Protein AF-A0A6A2XQ47-F1 (afdb_monomer_lite)

Organism: Hibiscus syriacus (NCBI:txid106335)

InterPro domains:
  IPR003265 HhH-GPD domain [PF00730] (13-113)
  IPR003265 HhH-GPD domain [cd00056] (20-114)
  IPR011257 DNA glycosylase [SSF48150] (8-118)
  IPR023170 Helix-hairpin-helix, base-excision DNA repair, C-terminal [G3DSA:1.10.1670.10] (77-118)
  IPR051912 Alkylbase DNA Glycosylase/Transcriptional Activator [PTHR43003] (13-120)

Sequence (120 aa):
MTPADSEQCNEHDGAGVSARKAGYLHDLSDKFSTGFLSDTSIVTMDDETLFQSLTSVKGIGPWSVHMFMIFSLHRPDVLPVGDLGVRKGVQSLYGLKELPKPLQMEQICEKWRPFRSVGS

Structure (mmCIF, N/CA/C/O backbone):
data_AF-A0A6A2XQ47-F1
#
_entry.id   AF-A0A6A2XQ47-F1
#
loop_
_atom_site.group_PDB
_atom_site.id
_atom_site.type_symbol
_atom_site.label_atom_id
_atom_site.label_alt_id
_atom_site.label_comp_id
_atom_site.label_asym_id
_atom_site.label_entity_id
_atom_site.label_seq_id
_atom_site.pdbx_PDB_ins_code
_atom_site.Cartn_x
_atom_site.Cartn_y
_atom_site.Cartn_z
_atom_site.occupancy
_atom_site.B_iso_or_equiv
_atom_site.auth_seq_id
_atom_site.auth_comp_id
_atom_site.auth_asym_id
_atom_site.auth_atom_id
_atom_site.pdbx_PDB_model_num
ATOM 1 N N . MET A 1 1 ? 26.116 13.054 -44.640 1.00 35.31 1 MET A N 1
ATOM 2 C CA . MET A 1 1 ? 27.151 12.856 -43.602 1.00 35.31 1 MET A CA 1
ATOM 3 C C . MET A 1 1 ? 27.200 14.173 -42.847 1.00 35.31 1 MET A C 1
ATOM 5 O O . MET A 1 1 ? 27.734 15.117 -43.397 1.00 35.31 1 MET A O 1
ATOM 9 N N . THR A 1 2 ? 26.464 14.405 -41.763 1.00 36.25 2 THR A N 1
ATOM 10 C CA . THR A 1 2 ? 26.084 13.588 -40.587 1.00 36.25 2 THR A CA 1
ATOM 11 C C . THR A 1 2 ? 24.740 14.140 -40.030 1.00 36.25 2 THR A C 1
ATOM 13 O O . THR A 1 2 ? 24.177 15.018 -40.681 1.00 36.25 2 THR A O 1
ATOM 16 N N . PRO A 1 3 ? 24.124 13.582 -38.972 1.00 42.94 3 PRO A N 1
ATOM 17 C CA . PRO A 1 3 ? 22.785 13.012 -39.064 1.00 42.94 3 PRO A CA 1
ATOM 18 C C . PRO A 1 3 ? 21.680 13.851 -38.409 1.00 42.94 3 PRO A C 1
ATOM 20 O O . PRO A 1 3 ? 21.904 14.529 -37.415 1.00 42.94 3 PRO A O 1
ATOM 23 N N . ALA 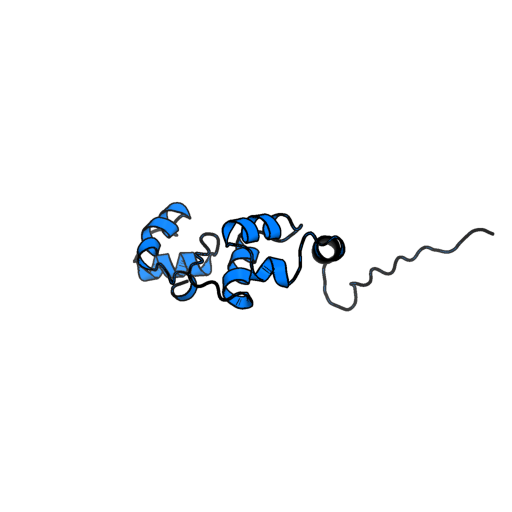A 1 4 ? 20.498 13.702 -39.009 1.00 37.22 4 ALA A N 1
ATOM 24 C CA . ALA A 1 4 ? 19.184 13.522 -38.404 1.00 37.22 4 ALA A CA 1
ATOM 25 C C . ALA A 1 4 ? 18.959 14.090 -36.998 1.00 37.22 4 ALA A C 1
ATOM 27 O O . ALA A 1 4 ? 19.476 13.581 -36.002 1.00 37.22 4 ALA A O 1
ATOM 28 N N . ASP A 1 5 ? 18.052 15.061 -36.971 1.00 36.78 5 ASP A N 1
ATOM 29 C CA . ASP A 1 5 ? 17.138 15.348 -35.879 1.00 36.78 5 ASP A CA 1
ATOM 30 C C . ASP A 1 5 ? 16.728 14.058 -35.157 1.00 36.78 5 ASP A C 1
ATOM 32 O O . ASP A 1 5 ? 15.956 13.241 -35.661 1.00 36.78 5 ASP A O 1
ATOM 36 N N . SER A 1 6 ? 17.271 13.849 -33.960 1.00 42.34 6 SER A N 1
ATOM 37 C CA . SER A 1 6 ? 16.747 12.858 -33.033 1.00 42.34 6 SER A CA 1
ATOM 38 C C . SER A 1 6 ? 15.510 13.451 -32.363 1.00 42.34 6 SER A C 1
ATOM 40 O O . SER A 1 6 ? 15.552 13.857 -31.200 1.00 42.34 6 SER A O 1
ATOM 42 N N . GLU A 1 7 ? 14.403 13.514 -33.101 1.00 41.31 7 GLU A N 1
ATOM 43 C CA . GLU A 1 7 ? 13.080 13.482 -32.488 1.00 41.31 7 GLU A CA 1
ATOM 44 C 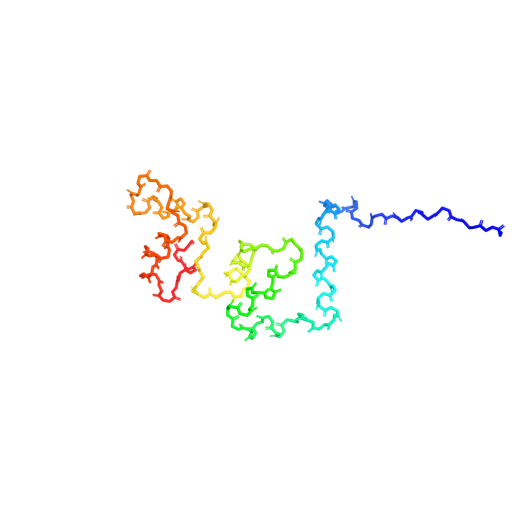C . GLU A 1 7 ? 12.929 12.116 -31.812 1.00 41.31 7 GLU A C 1
ATOM 46 O O . GLU A 1 7 ? 12.455 11.138 -32.389 1.00 41.31 7 GLU A O 1
ATOM 51 N N . GLN A 1 8 ? 13.359 12.032 -30.555 1.00 44.28 8 GLN A N 1
ATOM 52 C CA . GLN A 1 8 ? 12.776 11.075 -29.628 1.00 44.28 8 GLN A CA 1
ATOM 53 C C . GLN A 1 8 ? 11.322 11.503 -29.429 1.00 44.28 8 GLN A C 1
ATOM 55 O O . GLN A 1 8 ? 11.007 12.310 -28.558 1.00 44.28 8 GLN A O 1
ATOM 60 N N . CYS A 1 9 ? 10.442 10.999 -30.298 1.00 38.88 9 CYS A N 1
ATOM 61 C CA . CYS A 1 9 ? 9.011 10.961 -30.038 1.00 38.88 9 CYS A CA 1
ATOM 62 C C . CYS A 1 9 ? 8.828 10.333 -28.656 1.00 38.88 9 CYS A C 1
ATOM 64 O O . CYS A 1 9 ? 9.095 9.147 -28.468 1.00 38.88 9 CYS A O 1
ATOM 66 N N . ASN A 1 10 ? 8.411 11.136 -27.679 1.00 49.88 10 ASN A N 1
ATOM 67 C CA . ASN A 1 10 ? 7.977 10.613 -26.397 1.00 49.88 10 ASN A CA 1
ATOM 68 C C . ASN A 1 10 ? 6.738 9.750 -26.678 1.00 49.88 10 ASN A C 1
ATOM 70 O O . ASN A 1 10 ? 5.654 10.275 -26.917 1.00 49.88 10 ASN A O 1
ATOM 74 N N . GLU A 1 11 ? 6.885 8.424 -26.660 1.00 53.53 11 GLU A N 1
ATOM 75 C CA . GLU A 1 11 ? 5.837 7.422 -26.950 1.00 53.53 11 GLU A CA 1
ATOM 76 C C . GLU A 1 11 ? 4.579 7.521 -26.053 1.00 53.53 11 GLU A C 1
ATOM 78 O O . GLU A 1 11 ? 3.642 6.735 -26.180 1.00 53.53 11 GLU A O 1
ATOM 83 N N . HIS A 1 12 ? 4.516 8.489 -25.137 1.00 54.88 12 HIS A N 1
ATOM 84 C CA . HIS A 1 12 ? 3.489 8.610 -24.104 1.00 54.88 12 HIS A CA 1
ATOM 85 C C . HIS A 1 12 ? 2.373 9.615 -24.424 1.00 54.88 12 HIS A C 1
ATOM 87 O O . HIS A 1 12 ? 1.336 9.595 -23.751 1.00 54.88 12 HIS A O 1
ATOM 93 N N . ASP A 1 13 ? 2.539 10.451 -25.453 1.00 56.53 13 ASP A N 1
ATOM 94 C CA . ASP A 1 13 ? 1.644 11.591 -25.710 1.00 56.53 13 ASP A CA 1
ATOM 95 C C . ASP A 1 13 ? 0.222 11.181 -26.150 1.00 56.53 13 ASP A C 1
ATOM 97 O O . ASP A 1 13 ? -0.723 11.954 -25.997 1.00 56.53 13 ASP A O 1
ATOM 101 N N . GLY A 1 14 ? 0.020 9.936 -26.601 1.00 71.50 14 GLY A N 1
ATOM 102 C CA . GLY A 1 14 ? -1.300 9.416 -26.989 1.00 71.50 14 GLY A CA 1
ATOM 103 C C . GLY A 1 14 ? -2.136 8.803 -25.855 1.00 71.50 14 GLY A C 1
ATOM 104 O O . GLY A 1 14 ? -3.351 8.681 -25.994 1.00 71.50 14 GLY A O 1
ATOM 105 N N . ALA A 1 15 ? -1.516 8.418 -24.732 1.00 81.50 15 ALA A N 1
ATOM 106 C CA . ALA A 1 15 ? -2.168 7.624 -23.676 1.00 81.50 15 ALA A CA 1
ATOM 107 C C . ALA A 1 15 ? -2.489 8.416 -22.391 1.00 81.50 15 ALA A C 1
ATOM 109 O O . ALA A 1 15 ? -3.006 7.850 -21.427 1.00 81.50 15 ALA A O 1
ATOM 110 N N . GLY A 1 16 ? -2.165 9.714 -22.338 1.00 90.31 16 GLY A N 1
ATOM 111 C CA . GLY A 1 16 ? -2.392 10.554 -21.151 1.00 90.31 16 GLY A CA 1
ATOM 112 C C . GLY A 1 16 ? -1.470 10.233 -19.964 1.00 90.31 16 GLY A C 1
ATOM 113 O O . GLY A 1 16 ? -1.780 10.566 -18.816 1.00 90.31 16 GLY A O 1
ATOM 114 N N . VAL A 1 17 ? -0.335 9.575 -20.214 1.00 90.94 17 VAL A N 1
ATOM 115 C CA . VAL A 1 17 ? 0.649 9.220 -19.184 1.00 90.94 17 VAL A CA 1
ATOM 116 C C . VAL A 1 17 ? 1.637 10.370 -19.015 1.00 90.94 17 VAL A C 1
ATOM 118 O O . VAL A 1 17 ? 2.312 10.768 -19.957 1.00 90.94 17 VAL A O 1
ATOM 121 N N . SER A 1 18 ? 1.760 10.908 -17.798 1.00 93.38 18 SER A N 1
ATOM 122 C CA . SER A 1 18 ? 2.764 11.944 -17.534 1.00 93.38 18 SER A CA 1
ATOM 123 C C . SER A 1 18 ? 4.182 11.379 -17.632 1.00 93.38 18 SER A C 1
ATOM 125 O O . SER A 1 18 ? 4.418 10.236 -17.242 1.00 93.38 18 SER A O 1
ATOM 127 N N . ALA A 1 19 ? 5.156 12.203 -18.029 1.00 91.69 19 ALA A N 1
ATOM 128 C CA . ALA A 1 19 ? 6.565 11.799 -18.119 1.00 91.69 19 ALA A CA 1
ATOM 129 C C . ALA A 1 19 ? 7.101 11.155 -16.822 1.00 91.69 19 ALA A C 1
ATOM 131 O O . ALA A 1 19 ? 7.882 10.207 -16.843 1.00 91.69 19 ALA A O 1
ATOM 132 N N . ARG A 1 20 ? 6.626 11.622 -15.659 1.00 94.25 20 ARG A N 1
ATOM 133 C CA . ARG A 1 20 ? 6.982 11.033 -14.362 1.00 94.25 20 ARG A CA 1
ATOM 134 C C . ARG A 1 20 ? 6.443 9.610 -14.203 1.00 94.25 20 ARG A C 1
ATOM 136 O O . ARG A 1 20 ? 7.176 8.752 -13.725 1.00 94.25 20 ARG A O 1
ATOM 143 N N . LYS A 1 21 ? 5.189 9.365 -14.598 1.00 93.50 21 LYS A N 1
ATOM 144 C CA . LYS A 1 21 ? 4.578 8.028 -14.567 1.00 93.50 21 LYS A CA 1
ATOM 145 C C . LYS A 1 21 ? 5.198 7.103 -15.611 1.00 93.50 21 LYS A C 1
ATOM 147 O O . LYS A 1 21 ? 5.417 5.942 -15.298 1.00 93.50 21 LYS A O 1
ATOM 152 N N . ALA A 1 22 ? 5.551 7.618 -16.785 1.00 95.25 22 ALA A N 1
ATOM 153 C CA . ALA A 1 22 ? 6.314 6.869 -17.778 1.00 95.25 22 ALA A CA 1
ATOM 154 C C . ALA A 1 22 ? 7.635 6.348 -17.193 1.00 95.25 22 ALA A C 1
ATOM 156 O O . ALA A 1 22 ? 7.906 5.153 -17.246 1.00 95.25 22 ALA A O 1
ATOM 157 N N . GLY A 1 23 ? 8.398 7.207 -16.508 1.00 95.69 23 GLY A N 1
ATOM 158 C CA . GLY A 1 23 ? 9.627 6.785 -15.831 1.00 95.69 23 GLY A CA 1
ATOM 159 C C . GLY A 1 23 ? 9.422 5.715 -14.747 1.00 95.69 23 GLY A C 1
ATOM 160 O O . GLY A 1 23 ? 10.334 4.938 -14.489 1.00 95.69 23 GLY A O 1
ATOM 161 N N . TYR A 1 24 ? 8.248 5.654 -14.113 1.00 97.06 24 TYR A N 1
ATOM 162 C CA . TYR A 1 24 ? 7.910 4.596 -13.151 1.00 97.06 24 TYR A CA 1
ATOM 163 C C . TYR A 1 24 ? 7.605 3.270 -13.847 1.00 97.06 24 TYR A C 1
ATOM 1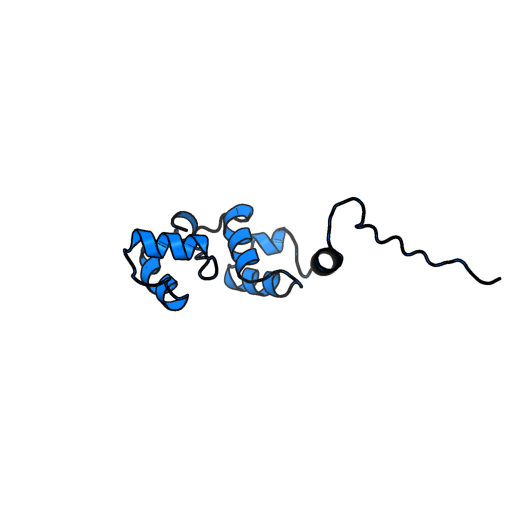65 O O . TYR A 1 24 ? 8.021 2.217 -13.377 1.00 97.06 24 TYR A O 1
ATOM 173 N N . LEU A 1 25 ? 6.895 3.331 -14.976 1.00 95.88 25 LEU A N 1
ATOM 174 C CA . LEU A 1 25 ? 6.594 2.158 -15.794 1.00 95.88 25 LEU A CA 1
ATOM 175 C C . LEU A 1 25 ? 7.871 1.542 -16.371 1.00 95.88 25 LEU A C 1
ATOM 177 O O . LEU A 1 25 ? 7.997 0.322 -16.361 1.00 95.88 25 LEU A O 1
ATOM 181 N N . HIS A 1 26 ? 8.828 2.365 -16.807 1.00 96.38 26 HIS A N 1
ATOM 182 C CA . HIS A 1 26 ? 10.135 1.877 -17.252 1.00 96.38 26 HIS A CA 1
ATOM 183 C C . HIS A 1 26 ? 10.909 1.192 -16.124 1.00 96.38 26 HIS A C 1
ATOM 185 O O . HIS A 1 26 ? 11.336 0.059 -16.306 1.00 96.38 26 HIS A O 1
ATOM 191 N N . ASP A 1 27 ? 11.010 1.811 -14.942 1.00 97.31 27 ASP A N 1
ATOM 192 C CA . ASP A 1 27 ? 11.695 1.187 -13.800 1.00 97.31 27 ASP A CA 1
ATOM 193 C C . ASP A 1 27 ? 11.043 -0.150 -13.405 1.00 97.31 27 ASP A C 1
ATOM 195 O O . ASP A 1 27 ? 11.737 -1.148 -13.216 1.00 97.31 27 ASP A O 1
ATOM 199 N N . LEU A 1 28 ? 9.706 -0.208 -13.368 1.00 97.31 28 LEU A N 1
ATOM 200 C CA . LEU A 1 28 ? 8.971 -1.454 -13.139 1.00 97.31 28 LEU A CA 1
ATOM 201 C C . LEU A 1 28 ? 9.289 -2.501 -14.218 1.00 97.31 28 LEU A C 1
ATOM 203 O O . LEU A 1 28 ? 9.604 -3.642 -13.889 1.00 97.31 28 LEU A O 1
ATOM 207 N N . SER A 1 29 ? 9.244 -2.116 -15.494 1.00 97.75 29 SER A N 1
ATOM 208 C CA . SER A 1 29 ? 9.566 -2.996 -16.623 1.00 97.75 29 SER A CA 1
ATOM 209 C C . SER A 1 29 ? 10.992 -3.546 -16.536 1.00 97.75 29 SER A C 1
ATOM 211 O O . SER A 1 29 ? 11.215 -4.732 -16.792 1.00 97.75 29 SER A O 1
ATOM 213 N N . ASP A 1 30 ? 11.957 -2.726 -16.122 1.00 97.94 30 ASP A N 1
ATOM 214 C CA . ASP A 1 30 ? 13.351 -3.138 -15.944 1.00 97.94 30 ASP A CA 1
ATOM 215 C C . ASP A 1 30 ? 13.492 -4.162 -14.808 1.00 97.94 30 ASP A C 1
ATOM 217 O O . ASP A 1 30 ? 14.214 -5.157 -14.943 1.00 97.94 30 ASP A O 1
ATOM 221 N N . LYS A 1 31 ? 12.756 -3.991 -13.700 1.00 97.44 31 LYS A N 1
ATOM 222 C CA . LYS A 1 31 ? 12.718 -4.987 -12.613 1.00 97.44 31 LYS A CA 1
ATOM 223 C C . LYS A 1 31 ? 12.182 -6.343 -13.074 1.00 97.44 31 LYS A C 1
ATOM 225 O O . LYS A 1 31 ? 12.697 -7.368 -12.634 1.00 97.44 31 LYS A O 1
ATOM 230 N N . PHE A 1 32 ? 11.194 -6.363 -13.965 1.00 97.88 32 PHE A N 1
ATOM 231 C CA . PHE A 1 32 ? 10.706 -7.612 -14.560 1.00 97.88 32 PHE A CA 1
ATOM 232 C C . PHE A 1 32 ? 11.713 -8.203 -15.552 1.00 97.88 32 PHE A C 1
ATOM 234 O O . PHE A 1 32 ? 12.021 -9.391 -15.500 1.00 97.88 32 PHE A O 1
ATOM 241 N N . SER A 1 33 ? 12.289 -7.365 -16.413 1.00 97.75 33 SER A N 1
ATOM 242 C CA . SER A 1 33 ? 13.222 -7.800 -17.463 1.00 97.75 33 SER A CA 1
ATOM 243 C C . SER A 1 33 ? 14.526 -8.378 -16.901 1.00 97.75 33 SER A C 1
ATOM 245 O O . SER A 1 33 ? 15.132 -9.256 -17.508 1.00 97.75 33 SER A O 1
ATOM 247 N N . THR A 1 34 ? 14.950 -7.912 -15.724 1.00 96.94 34 THR A N 1
ATOM 248 C CA . THR A 1 34 ? 16.138 -8.412 -15.007 1.00 96.94 34 THR A CA 1
ATOM 249 C C . THR A 1 34 ? 15.861 -9.641 -14.135 1.00 96.94 34 THR A C 1
ATOM 251 O O . THR A 1 34 ? 16.795 -10.200 -13.562 1.00 96.94 34 THR A O 1
ATOM 254 N N . GLY A 1 35 ? 14.599 -10.064 -14.010 1.00 95.62 35 GLY A N 1
ATOM 255 C CA . GLY A 1 35 ? 14.187 -11.162 -13.132 1.00 95.62 35 GLY A CA 1
ATOM 256 C C . GLY A 1 35 ? 14.144 -10.802 -11.644 1.00 95.62 35 GLY A C 1
ATOM 257 O O . GLY A 1 35 ? 13.952 -11.690 -10.816 1.00 95.62 35 GLY A O 1
ATOM 258 N N . PHE A 1 36 ? 14.302 -9.522 -11.283 1.00 95.81 36 PHE A N 1
ATOM 259 C CA . PHE A 1 36 ? 14.112 -9.062 -9.902 1.00 95.81 36 PHE A CA 1
ATOM 260 C C . PHE A 1 36 ? 12.652 -9.226 -9.451 1.00 95.81 36 PHE A C 1
ATOM 262 O O . PHE A 1 36 ? 12.392 -9.593 -8.306 1.00 95.81 36 PHE A O 1
ATOM 269 N N . LEU A 1 37 ? 11.704 -8.985 -10.361 1.00 97.19 37 LEU A N 1
ATOM 270 C CA . LEU A 1 37 ? 10.289 -9.313 -10.198 1.00 97.19 37 LEU A CA 1
ATOM 271 C C . LEU A 1 37 ? 9.851 -10.311 -11.271 1.00 97.19 37 LEU A C 1
ATOM 273 O O . LEU A 1 37 ? 10.324 -10.290 -12.404 1.00 97.19 37 LEU A O 1
ATOM 277 N N . SER A 1 38 ? 8.909 -11.170 -10.909 1.00 97.50 38 SER A N 1
ATOM 278 C CA . SER A 1 38 ? 8.180 -12.050 -11.818 1.00 97.50 38 SER A CA 1
ATOM 279 C C . SER A 1 38 ? 6.792 -12.314 -11.244 1.00 97.50 38 SER A C 1
ATOM 281 O O . SER A 1 38 ? 6.594 -12.205 -10.031 1.00 97.50 38 SER A O 1
ATOM 283 N N . ASP A 1 39 ? 5.842 -12.726 -12.081 1.00 96.19 39 ASP A N 1
ATOM 284 C CA . ASP A 1 39 ? 4.498 -13.082 -11.609 1.00 96.19 39 ASP A CA 1
ATOM 285 C C . ASP A 1 39 ? 4.553 -14.187 -10.549 1.00 96.19 39 ASP A C 1
ATOM 287 O O . ASP A 1 39 ? 3.885 -14.116 -9.519 1.00 96.19 39 ASP A O 1
ATOM 291 N N . THR A 1 40 ? 5.419 -15.184 -10.769 1.00 96.62 40 THR A N 1
ATOM 292 C CA . THR A 1 40 ? 5.622 -16.278 -9.814 1.00 96.62 40 THR A CA 1
ATOM 293 C C . THR A 1 40 ? 6.143 -15.741 -8.488 1.00 96.62 40 THR A C 1
ATOM 295 O O . THR A 1 40 ? 5.540 -16.005 -7.452 1.00 96.62 40 THR A O 1
ATOM 298 N N . SER A 1 41 ? 7.215 -14.941 -8.511 1.00 95.06 41 SER A N 1
ATOM 299 C CA . SER A 1 41 ? 7.809 -14.421 -7.280 1.00 95.06 41 SER A CA 1
ATOM 300 C C . SER A 1 41 ? 6.826 -13.538 -6.508 1.00 95.06 41 SER A C 1
ATOM 302 O O . SER A 1 41 ? 6.703 -13.707 -5.299 1.00 95.06 41 SER A O 1
ATOM 304 N N . ILE A 1 42 ? 6.073 -12.671 -7.194 1.00 96.81 42 ILE A N 1
ATOM 305 C CA . ILE A 1 42 ? 5.074 -11.779 -6.584 1.00 96.81 42 ILE A CA 1
ATOM 306 C C . ILE A 1 42 ? 3.995 -12.565 -5.831 1.00 96.81 42 ILE A C 1
ATOM 308 O O . ILE A 1 42 ? 3.642 -12.202 -4.711 1.00 96.81 42 ILE A O 1
ATOM 312 N N . VAL A 1 43 ? 3.478 -13.647 -6.418 1.00 95.56 43 VAL A N 1
ATOM 313 C CA . VAL A 1 43 ? 2.418 -14.451 -5.787 1.00 95.56 43 VAL A CA 1
ATOM 314 C C . VAL A 1 43 ? 2.961 -15.277 -4.613 1.00 95.56 43 VAL A C 1
ATOM 316 O O . VAL A 1 43 ? 2.262 -15.473 -3.614 1.00 95.56 43 VAL A O 1
ATOM 319 N N . THR A 1 44 ? 4.208 -15.750 -4.708 1.00 95.69 44 THR A N 1
ATOM 320 C CA . THR A 1 44 ? 4.810 -16.638 -3.698 1.00 95.69 44 THR A CA 1
ATOM 321 C C . THR A 1 44 ? 5.490 -15.922 -2.534 1.00 95.69 44 THR A C 1
ATOM 323 O O . THR A 1 44 ? 5.681 -16.547 -1.494 1.00 95.69 44 THR A O 1
ATOM 326 N N . MET A 1 45 ? 5.875 -14.650 -2.689 1.00 96.94 45 MET A N 1
ATOM 327 C CA . MET A 1 45 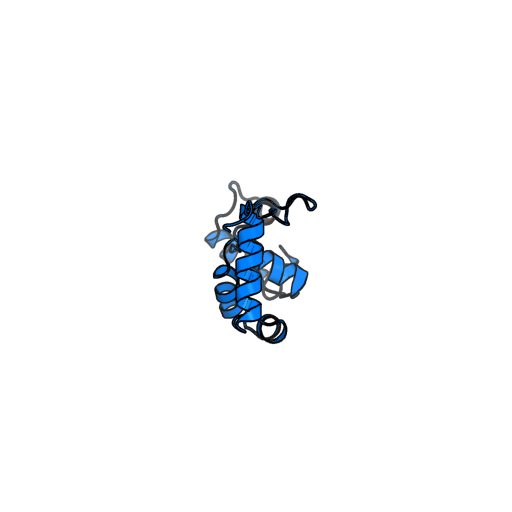? 6.514 -13.872 -1.622 1.00 96.94 45 MET A CA 1
ATOM 328 C C . MET A 1 45 ? 5.585 -13.721 -0.415 1.00 96.94 45 MET A C 1
ATOM 330 O O . MET A 1 45 ? 4.375 -13.525 -0.565 1.00 96.94 45 MET A O 1
ATOM 334 N N . ASP A 1 46 ? 6.170 -13.764 0.781 1.00 97.19 46 ASP A N 1
ATOM 335 C CA . ASP A 1 46 ? 5.495 -13.301 1.987 1.00 97.19 46 ASP A CA 1
ATOM 336 C C . ASP A 1 46 ? 5.246 -11.784 1.923 1.00 97.19 46 ASP A C 1
ATOM 338 O O . ASP A 1 46 ? 5.847 -11.059 1.126 1.00 97.19 46 ASP A O 1
ATOM 342 N N . ASP A 1 47 ? 4.332 -11.312 2.765 1.00 96.44 47 ASP A N 1
ATOM 343 C CA . ASP A 1 47 ? 3.843 -9.936 2.730 1.00 96.44 47 ASP A CA 1
ATOM 344 C C . ASP A 1 47 ? 4.943 -8.892 2.982 1.00 96.44 47 ASP A C 1
ATOM 346 O O . ASP A 1 47 ? 4.931 -7.835 2.349 1.00 96.44 47 ASP A O 1
ATOM 350 N N . GLU A 1 48 ? 5.910 -9.179 3.860 1.00 96.88 48 GLU A N 1
ATOM 351 C CA . GLU A 1 48 ? 7.003 -8.252 4.169 1.00 96.88 48 GLU A CA 1
ATOM 352 C C . GLU A 1 48 ? 7.984 -8.160 2.998 1.00 96.88 48 GLU A C 1
ATOM 354 O O . GLU A 1 48 ? 8.287 -7.056 2.530 1.00 96.88 48 GLU A O 1
ATOM 359 N N . THR A 1 49 ? 8.424 -9.307 2.472 1.00 97.75 49 THR A N 1
ATOM 360 C CA . THR A 1 49 ? 9.322 -9.351 1.309 1.00 97.75 49 THR A CA 1
ATOM 361 C C . THR A 1 49 ? 8.681 -8.683 0.097 1.00 97.75 49 THR A C 1
ATOM 363 O O . THR A 1 49 ? 9.305 -7.832 -0.541 1.00 97.75 49 THR A O 1
ATOM 366 N N . LEU A 1 50 ? 7.413 -8.998 -0.190 1.00 97.88 50 LEU A N 1
ATOM 367 C CA . LEU A 1 50 ? 6.673 -8.383 -1.288 1.00 97.88 50 LEU A CA 1
ATOM 368 C C . LEU A 1 50 ? 6.600 -6.863 -1.123 1.00 97.88 50 LEU A C 1
ATOM 370 O O . LEU A 1 50 ? 6.806 -6.121 -2.089 1.00 97.88 50 LEU A O 1
ATOM 374 N N . PHE A 1 51 ? 6.327 -6.393 0.097 1.00 97.88 51 PHE A N 1
ATOM 375 C CA . PHE A 1 51 ? 6.236 -4.969 0.373 1.00 97.88 51 PHE A CA 1
ATOM 376 C C . PHE A 1 51 ? 7.555 -4.249 0.092 1.00 97.88 51 PHE A C 1
ATOM 378 O O . PHE A 1 51 ? 7.560 -3.222 -0.594 1.00 97.88 51 PHE A O 1
ATOM 385 N N . GLN A 1 52 ? 8.677 -4.795 0.564 1.00 98.00 52 GLN A N 1
ATOM 386 C CA . GLN A 1 52 ? 9.999 -4.215 0.311 1.00 98.00 52 GLN A CA 1
ATOM 387 C C . GLN A 1 52 ? 10.362 -4.254 -1.179 1.00 98.00 52 GLN A C 1
ATOM 389 O O . GLN A 1 52 ? 10.811 -3.250 -1.738 1.00 98.00 52 GLN A O 1
ATOM 394 N N . SER A 1 53 ? 10.108 -5.376 -1.857 1.00 97.50 53 SER A N 1
ATOM 395 C CA . SER A 1 53 ? 10.379 -5.516 -3.290 1.00 97.50 53 SER A CA 1
ATOM 396 C C . SER A 1 53 ? 9.591 -4.507 -4.123 1.00 97.50 53 SER A C 1
ATOM 398 O O . SER A 1 53 ? 10.180 -3.821 -4.960 1.00 97.50 53 SER A O 1
ATOM 400 N N . LEU A 1 54 ? 8.286 -4.353 -3.878 1.00 97.88 54 LEU A N 1
ATOM 401 C CA . LEU A 1 54 ? 7.454 -3.425 -4.646 1.00 97.88 54 LEU A CA 1
ATOM 402 C C . LEU A 1 54 ? 7.726 -1.958 -4.298 1.00 97.88 54 LEU A C 1
ATOM 404 O O . LEU A 1 54 ? 7.755 -1.130 -5.204 1.00 97.88 54 LEU A O 1
ATOM 408 N N . THR A 1 55 ? 7.982 -1.617 -3.031 1.00 97.81 55 THR A N 1
ATOM 409 C CA . THR A 1 55 ? 8.344 -0.232 -2.660 1.00 97.81 55 THR A CA 1
ATOM 410 C C . THR A 1 55 ? 9.725 0.196 -3.161 1.00 97.81 55 THR A C 1
ATOM 412 O O . THR A 1 55 ? 9.999 1.394 -3.239 1.00 97.81 55 THR A O 1
ATOM 415 N N . SER A 1 56 ? 10.586 -0.750 -3.556 1.00 96.75 56 SER A N 1
ATOM 416 C CA . SER A 1 56 ? 11.860 -0.438 -4.218 1.00 96.75 56 SER A CA 1
ATOM 417 C C . SER A 1 56 ? 11.696 0.076 -5.655 1.00 96.75 56 SER A C 1
ATOM 419 O O . SER A 1 56 ? 12.633 0.660 -6.204 1.00 96.75 56 SER A O 1
ATOM 421 N N . VAL A 1 57 ? 10.519 -0.121 -6.262 1.00 97.56 57 VAL A N 1
ATOM 422 C CA . VAL A 1 57 ? 10.203 0.377 -7.603 1.00 97.56 57 VAL A CA 1
ATOM 423 C C . VAL A 1 57 ? 9.861 1.860 -7.530 1.00 97.56 57 VAL A C 1
ATOM 425 O O . VAL A 1 57 ? 9.012 2.304 -6.746 1.00 97.56 57 VAL A O 1
ATOM 428 N N . LYS A 1 58 ? 10.484 2.656 -8.395 1.00 96.94 58 LYS A N 1
ATOM 429 C CA . LYS A 1 58 ? 10.276 4.100 -8.446 1.00 96.94 58 LYS A CA 1
ATOM 430 C C . LYS A 1 58 ? 8.799 4.420 -8.679 1.00 96.94 58 LYS A C 1
ATOM 432 O O . LYS A 1 58 ? 8.207 4.042 -9.681 1.00 96.94 58 LYS A O 1
ATOM 437 N N . GLY A 1 59 ? 8.218 5.193 -7.762 1.00 96.06 59 GLY A N 1
ATOM 438 C CA . GLY A 1 59 ? 6.825 5.633 -7.854 1.00 96.06 59 GLY A CA 1
ATOM 439 C C . GLY A 1 59 ? 5.801 4.691 -7.223 1.00 96.06 59 GLY A C 1
ATOM 440 O O . GLY A 1 59 ? 4.637 5.084 -7.115 1.00 96.06 59 GLY A O 1
ATOM 441 N N . ILE A 1 60 ? 6.214 3.513 -6.748 1.00 97.81 60 ILE A N 1
ATOM 442 C CA . ILE A 1 60 ? 5.373 2.619 -5.952 1.00 97.81 60 ILE A CA 1
ATOM 443 C C . ILE A 1 60 ? 5.636 2.899 -4.468 1.00 97.81 60 ILE A C 1
ATOM 445 O O . ILE A 1 60 ? 6.697 2.605 -3.932 1.00 97.81 60 ILE A O 1
ATOM 449 N N . GLY A 1 61 ? 4.664 3.521 -3.800 1.00 97.38 61 GLY A N 1
ATOM 450 C CA . GLY A 1 61 ? 4.730 3.797 -2.363 1.00 97.38 61 GLY A CA 1
ATOM 451 C C . GLY A 1 61 ? 3.967 2.770 -1.517 1.00 97.38 61 GLY A C 1
ATOM 452 O O . GLY A 1 61 ? 3.196 1.982 -2.069 1.00 97.38 61 GLY A O 1
ATOM 453 N N . PRO A 1 62 ? 4.086 2.840 -0.175 1.00 97.19 62 PRO A N 1
ATOM 454 C CA . PRO A 1 62 ? 3.396 1.943 0.760 1.00 97.19 62 PRO A CA 1
ATOM 455 C C . PRO A 1 62 ? 1.896 1.790 0.501 1.00 97.19 62 PRO A C 1
ATOM 457 O O . PRO A 1 62 ? 1.360 0.689 0.533 1.00 97.19 62 PRO A O 1
ATOM 460 N N . TRP A 1 63 ? 1.215 2.900 0.204 1.00 97.44 63 TRP A N 1
ATOM 461 C CA . TRP A 1 63 ? -0.212 2.882 -0.101 1.00 97.44 63 TRP A CA 1
ATOM 462 C C . TRP A 1 63 ? -0.516 2.044 -1.349 1.00 97.44 63 TRP A C 1
ATOM 464 O O . TRP A 1 63 ? -1.366 1.163 -1.289 1.00 97.44 63 TRP A O 1
ATOM 474 N N . SER A 1 64 ? 0.220 2.253 -2.446 1.00 98.06 64 SER A N 1
ATOM 475 C CA . SER A 1 64 ? 0.031 1.497 -3.691 1.00 98.06 64 SER A CA 1
ATOM 476 C C . SER A 1 64 ? 0.269 0.003 -3.490 1.00 98.06 64 SER A C 1
ATOM 478 O O . SER A 1 64 ? -0.483 -0.807 -4.024 1.00 98.06 64 SER A O 1
ATOM 480 N N . VAL A 1 65 ? 1.277 -0.362 -2.693 1.00 98.31 65 VAL A N 1
ATOM 481 C CA . VAL A 1 65 ? 1.555 -1.762 -2.354 1.00 98.31 65 VAL A CA 1
ATOM 482 C C . VAL A 1 65 ? 0.400 -2.380 -1.577 1.00 98.31 65 VAL A C 1
ATOM 484 O O . VAL A 1 65 ? -0.082 -3.438 -1.967 1.00 98.31 65 VAL A O 1
ATOM 487 N N . HIS A 1 66 ? -0.102 -1.714 -0.534 1.00 98.12 66 HIS A N 1
ATOM 488 C CA . HIS A 1 66 ? -1.252 -2.229 0.209 1.00 98.12 66 HIS A CA 1
ATOM 489 C C . HIS A 1 66 ? -2.486 -2.396 -0.687 1.00 98.12 66 HIS A C 1
ATOM 491 O O . HIS A 1 66 ? -3.149 -3.428 -0.617 1.00 98.12 66 HIS A O 1
ATOM 497 N N . MET A 1 67 ? -2.769 -1.429 -1.569 1.00 98.38 67 MET A N 1
ATOM 498 C CA . MET A 1 67 ? -3.882 -1.541 -2.520 1.00 98.38 67 MET A CA 1
ATOM 499 C C . MET A 1 67 ? -3.695 -2.728 -3.473 1.00 98.38 67 MET A C 1
ATOM 501 O O . MET A 1 67 ? -4.643 -3.468 -3.726 1.00 98.38 67 MET A O 1
ATOM 505 N N . PHE A 1 68 ? -2.476 -2.952 -3.967 1.00 98.19 68 PHE A N 1
ATOM 506 C CA . PHE A 1 68 ? -2.162 -4.100 -4.817 1.00 98.19 68 PHE A CA 1
ATOM 507 C C . PHE A 1 68 ? -2.334 -5.434 -4.072 1.00 98.19 68 PHE A C 1
ATOM 509 O O . PHE A 1 68 ? -2.971 -6.356 -4.584 1.00 98.19 68 PHE A O 1
ATOM 516 N N . MET A 1 69 ? -1.839 -5.528 -2.836 1.00 98.38 69 MET A N 1
ATOM 517 C CA . MET A 1 69 ? -1.991 -6.727 -2.008 1.00 98.38 69 MET A CA 1
ATOM 518 C C . MET A 1 69 ? -3.464 -7.061 -1.739 1.00 98.38 69 MET A C 1
ATOM 520 O O . MET A 1 69 ? -3.836 -8.232 -1.793 1.00 98.38 69 MET A O 1
ATOM 524 N N . ILE A 1 70 ? -4.306 -6.051 -1.495 1.00 98.12 70 ILE A N 1
ATOM 525 C CA . ILE A 1 70 ? -5.743 -6.231 -1.242 1.00 98.12 70 ILE A CA 1
ATOM 526 C C . ILE A 1 70 ? -6.483 -6.612 -2.529 1.00 98.12 70 ILE A C 1
ATOM 528 O O . ILE A 1 70 ? -7.158 -7.637 -2.568 1.00 98.12 70 ILE A O 1
ATOM 532 N N . PHE A 1 71 ? -6.364 -5.806 -3.586 1.00 98.12 71 PHE A N 1
ATOM 533 C CA . PHE A 1 71 ? -7.252 -5.912 -4.751 1.00 98.12 71 PHE A CA 1
ATOM 534 C C . PHE A 1 71 ? -6.735 -6.822 -5.864 1.00 98.12 71 PHE A C 1
ATOM 536 O O . PHE A 1 71 ? -7.525 -7.276 -6.684 1.00 98.12 71 PHE A O 1
ATOM 543 N N . SER A 1 72 ? -5.425 -7.066 -5.939 1.00 97.19 72 SER A N 1
ATOM 544 C CA . SER A 1 72 ? -4.836 -7.931 -6.973 1.00 97.19 72 SER A CA 1
ATOM 545 C C . SER A 1 72 ? -4.441 -9.292 -6.414 1.00 97.19 72 SER A C 1
ATOM 547 O O . SER A 1 72 ? -4.719 -10.315 -7.035 1.00 97.19 72 SER A O 1
ATOM 549 N N . LEU A 1 73 ? -3.834 -9.321 -5.223 1.00 97.44 73 LEU A N 1
ATOM 550 C CA . LEU A 1 73 ? -3.383 -10.570 -4.597 1.00 97.44 73 LEU A CA 1
ATOM 551 C C . LEU A 1 73 ? -4.373 -11.153 -3.588 1.00 97.44 73 LEU A C 1
ATOM 553 O O . LEU A 1 73 ? -4.183 -12.286 -3.152 1.00 97.44 73 LEU A O 1
ATOM 557 N N . HIS A 1 74 ? -5.424 -10.412 -3.228 1.00 97.06 74 HIS A N 1
ATOM 558 C CA . HIS A 1 74 ? -6.442 -10.848 -2.271 1.00 97.06 74 HIS A CA 1
ATOM 559 C C . HIS A 1 74 ? -5.851 -11.291 -0.920 1.00 97.06 74 HIS A C 1
ATOM 561 O O . HIS A 1 74 ? -6.368 -12.204 -0.272 1.00 97.06 74 HIS A O 1
ATOM 567 N N . ARG A 1 75 ? -4.753 -10.654 -0.480 1.00 97.75 75 ARG A N 1
ATOM 568 C CA . ARG A 1 75 ? -4.156 -10.909 0.838 1.00 97.75 75 ARG A CA 1
ATOM 569 C C . ARG A 1 75 ? -5.174 -10.513 1.915 1.00 97.75 75 ARG A C 1
ATOM 571 O O . ARG A 1 75 ? -5.618 -9.363 1.915 1.00 97.75 75 ARG A O 1
ATOM 578 N N . PRO A 1 76 ? -5.565 -11.421 2.829 1.00 97.44 76 PRO A N 1
ATOM 579 C CA . PRO A 1 76 ? -6.684 -11.176 3.739 1.00 97.44 76 PRO A CA 1
ATOM 580 C C . PRO A 1 76 ? -6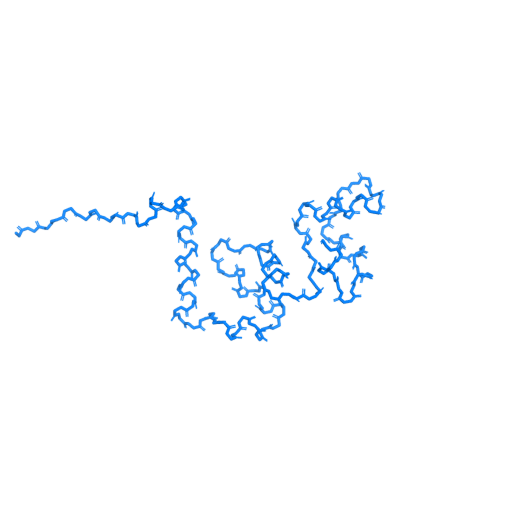.340 -10.229 4.894 1.00 97.44 76 PRO A C 1
ATOM 582 O O . PRO A 1 76 ? -7.246 -9.618 5.457 1.00 97.44 76 PRO A O 1
ATOM 585 N N . ASP A 1 77 ? -5.058 -10.081 5.240 1.00 97.94 77 ASP A N 1
ATOM 586 C CA . ASP A 1 77 ? -4.639 -9.438 6.488 1.00 97.94 77 ASP A CA 1
ATOM 587 C C . ASP A 1 77 ? -3.802 -8.161 6.306 1.00 97.94 77 ASP A C 1
ATOM 589 O O . ASP A 1 77 ? -2.811 -7.948 7.010 1.00 97.94 77 ASP A O 1
ATOM 593 N N . VAL A 1 78 ? -4.206 -7.291 5.377 1.00 98.12 78 VAL A N 1
ATOM 594 C CA . VAL A 1 78 ? -3.547 -6.005 5.098 1.00 98.12 78 VAL A CA 1
ATOM 595 C C . VAL A 1 78 ? -4.336 -4.864 5.735 1.00 98.12 78 VAL A C 1
ATOM 597 O O . VAL A 1 78 ? -5.542 -4.748 5.541 1.00 98.12 78 VAL A O 1
ATOM 600 N N . LEU A 1 79 ? -3.647 -3.985 6.468 1.00 97.81 79 LEU A N 1
ATOM 601 C CA . LEU A 1 79 ? -4.225 -2.762 7.027 1.00 97.81 79 LEU A CA 1
ATOM 602 C C . LEU A 1 79 ? -3.565 -1.532 6.382 1.00 97.81 79 LEU A C 1
ATOM 604 O O . LEU A 1 79 ? -2.422 -1.205 6.708 1.00 97.81 79 LEU A O 1
ATOM 608 N N . PRO A 1 80 ? -4.249 -0.803 5.484 1.00 97.25 80 PRO A N 1
ATOM 609 C CA . PRO A 1 80 ? -3.670 0.347 4.806 1.00 97.25 80 PRO A CA 1
ATOM 610 C C . PRO A 1 80 ? -3.680 1.589 5.713 1.00 97.25 80 PRO A C 1
ATOM 612 O O . PRO A 1 80 ? -4.398 2.556 5.476 1.00 97.25 80 PRO A O 1
ATOM 615 N N . VAL A 1 81 ? -2.831 1.612 6.744 1.00 96.88 81 VAL A N 1
ATOM 616 C CA . VAL A 1 81 ? -2.758 2.695 7.751 1.00 96.88 81 VAL A CA 1
ATOM 617 C C . VAL A 1 81 ? -2.426 4.086 7.191 1.00 96.88 81 VAL A C 1
ATOM 619 O O . VAL A 1 81 ? -2.569 5.085 7.894 1.00 96.88 81 VAL A O 1
ATOM 622 N N . GLY A 1 82 ? -1.953 4.165 5.944 1.00 95.50 82 GLY A N 1
ATOM 623 C CA . GLY A 1 82 ? -1.724 5.415 5.214 1.00 95.50 82 GLY A CA 1
ATOM 624 C C . GLY A 1 82 ? -2.934 5.908 4.414 1.00 95.50 82 GLY A C 1
ATOM 625 O O . GLY A 1 82 ? -2.914 7.046 3.947 1.00 95.50 82 GLY A O 1
ATOM 626 N N . ASP A 1 83 ? -3.976 5.089 4.253 1.00 97.88 83 ASP A N 1
ATOM 627 C CA . ASP A 1 83 ? -5.164 5.440 3.480 1.00 97.88 83 ASP A CA 1
ATOM 628 C C . ASP A 1 83 ? -6.092 6.373 4.270 1.00 97.88 83 ASP A C 1
ATOM 630 O O . ASP A 1 83 ? -6.494 6.098 5.403 1.00 97.88 83 ASP A O 1
ATOM 634 N N . LEU A 1 84 ? -6.433 7.515 3.675 1.00 97.50 84 LEU A N 1
ATOM 635 C CA . LEU A 1 84 ? -7.276 8.514 4.328 1.00 97.50 84 LEU A CA 1
ATOM 636 C C . LEU A 1 84 ? -8.734 8.054 4.459 1.00 97.50 84 LEU A C 1
ATOM 638 O O . LEU A 1 84 ? -9.382 8.401 5.447 1.00 97.50 84 LEU A O 1
ATOM 642 N N . GLY A 1 85 ? -9.251 7.316 3.477 1.00 97.81 85 GLY A N 1
ATOM 643 C CA . GLY A 1 85 ? -10.608 6.776 3.483 1.00 97.81 85 GLY A CA 1
ATOM 644 C C . GLY A 1 85 ? -10.789 5.762 4.606 1.00 97.81 85 GLY A C 1
ATOM 645 O O . GLY A 1 85 ? -11.665 5.951 5.450 1.00 97.81 85 GLY A O 1
ATOM 646 N N . VAL A 1 86 ? -9.894 4.779 4.696 1.00 97.75 86 VAL A N 1
ATOM 647 C CA . VAL A 1 86 ? -9.896 3.751 5.747 1.00 97.75 86 VAL A CA 1
ATOM 648 C C . VAL A 1 86 ? -9.750 4.387 7.127 1.00 97.75 86 VAL A C 1
ATOM 650 O O . VAL A 1 86 ? -10.536 4.110 8.031 1.00 97.75 86 VAL A O 1
ATOM 653 N N . ARG A 1 87 ? -8.817 5.334 7.301 1.00 98.12 87 ARG A N 1
ATOM 654 C CA . ARG A 1 87 ? -8.664 6.055 8.581 1.00 98.12 87 ARG A CA 1
ATOM 655 C C . ARG A 1 87 ? -9.917 6.838 8.972 1.00 98.12 87 ARG A C 1
ATOM 657 O O . ARG A 1 87 ? -10.259 6.867 10.153 1.00 98.12 87 ARG A O 1
ATOM 664 N N . LYS A 1 88 ? -10.603 7.471 8.012 1.00 98.44 88 LYS A N 1
ATOM 665 C CA . LYS A 1 88 ? -11.890 8.149 8.255 1.00 98.44 88 LYS A CA 1
ATOM 666 C C . LYS A 1 88 ? -13.000 7.152 8.592 1.00 98.44 88 LYS A C 1
ATOM 668 O O . LYS A 1 88 ? -13.802 7.429 9.482 1.00 98.44 88 LYS A O 1
ATOM 673 N N . GLY A 1 89 ? -13.021 5.993 7.936 1.00 98.06 89 GLY A N 1
ATOM 674 C CA . GLY A 1 89 ? -13.929 4.890 8.249 1.00 98.06 89 GLY A CA 1
ATOM 675 C C . GLY A 1 89 ? -13.756 4.416 9.691 1.00 98.06 89 GLY A C 1
ATOM 676 O O . GLY A 1 89 ? -14.722 4.402 10.451 1.00 98.06 89 GLY A O 1
ATOM 677 N N . VAL A 1 90 ? -12.514 4.153 10.111 1.00 98.12 90 VAL A N 1
ATOM 678 C CA . VAL A 1 90 ? -12.179 3.803 11.501 1.00 98.12 90 VAL A CA 1
ATOM 679 C C . VAL A 1 90 ? -12.548 4.930 12.464 1.00 98.12 90 VAL A C 1
ATOM 681 O O . VAL A 1 90 ? -13.162 4.673 13.498 1.00 98.12 90 VAL A O 1
ATOM 684 N N . GLN A 1 91 ? -12.239 6.187 12.134 1.00 98.50 91 GLN A N 1
ATOM 685 C CA . GLN A 1 91 ? -12.633 7.327 12.965 1.00 98.50 91 GLN A CA 1
ATOM 686 C C . GLN A 1 91 ? -14.143 7.323 13.237 1.00 98.50 91 GLN A C 1
ATOM 688 O O . GLN A 1 91 ? -14.560 7.426 14.390 1.00 98.50 91 GLN A O 1
ATOM 693 N N . SER A 1 92 ? -14.947 7.166 12.184 1.00 98.38 92 SER A N 1
ATOM 694 C CA . SER A 1 92 ? -16.406 7.142 12.279 1.00 98.38 92 SER A CA 1
ATOM 695 C C . SER A 1 92 ? -16.913 5.917 13.041 1.00 98.38 92 SER A C 1
ATOM 697 O O . SER A 1 92 ? -17.750 6.055 13.929 1.00 98.38 92 SER A O 1
ATOM 699 N N . LEU A 1 93 ? -16.401 4.726 12.722 1.00 97.75 93 LEU A N 1
ATOM 700 C CA . LEU A 1 93 ? -16.851 3.457 13.298 1.00 97.75 93 LEU A CA 1
ATOM 701 C C . LEU A 1 93 ? -16.607 3.376 14.811 1.00 97.75 93 LEU A C 1
ATOM 703 O O . LEU A 1 93 ? -17.413 2.796 15.535 1.00 97.75 93 LEU A O 1
ATOM 707 N N . TYR A 1 94 ? -15.511 3.968 15.290 1.00 97.06 94 TYR A N 1
ATOM 708 C CA . TYR A 1 94 ? -15.125 3.948 16.703 1.00 97.06 94 TYR A CA 1
ATOM 709 C C . TYR A 1 94 ? -15.409 5.264 17.440 1.00 97.06 94 TYR A C 1
ATOM 711 O O . TYR A 1 94 ? -15.031 5.400 18.603 1.00 97.06 94 TYR A O 1
ATOM 719 N N . GLY A 1 95 ? -16.055 6.239 16.790 1.00 97.38 95 GLY A N 1
ATOM 720 C CA . GLY A 1 95 ? -16.393 7.529 17.402 1.00 97.38 95 GLY A CA 1
ATOM 721 C C . GLY A 1 95 ? -15.173 8.331 17.871 1.00 97.38 95 GLY A C 1
ATOM 722 O O . GLY A 1 95 ? -15.221 8.987 18.915 1.00 97.38 95 GLY A O 1
ATOM 723 N N . LEU A 1 96 ? -14.056 8.261 17.141 1.00 97.81 96 LEU A N 1
ATOM 724 C CA . LEU A 1 96 ? -12.818 8.942 17.522 1.00 97.81 96 LEU A CA 1
ATOM 725 C C . LEU A 1 96 ? -12.910 10.444 17.220 1.00 97.81 96 LEU A C 1
ATOM 727 O O . LEU A 1 96 ? -13.297 10.859 16.126 1.00 97.81 96 LEU A O 1
ATOM 731 N N . LYS A 1 97 ? -12.490 11.276 18.180 1.00 97.12 97 LYS A N 1
ATOM 732 C CA . LYS A 1 97 ? -12.488 12.743 18.025 1.00 97.12 97 LYS A CA 1
ATOM 733 C C . LYS A 1 97 ? -11.552 13.221 16.915 1.00 97.12 97 LYS A C 1
ATOM 735 O O . LYS A 1 97 ? -11.858 14.186 16.226 1.00 97.12 97 LYS A O 1
ATOM 740 N N . GLU A 1 98 ? -10.429 12.535 16.742 1.00 97.75 98 GLU A N 1
ATOM 741 C CA . GLU A 1 98 ? -9.400 12.860 15.757 1.00 97.75 98 GLU A CA 1
ATOM 742 C C . GLU A 1 98 ? -9.169 11.686 14.808 1.00 97.75 98 GLU A C 1
ATOM 744 O O . GLU A 1 98 ? -9.460 10.532 15.1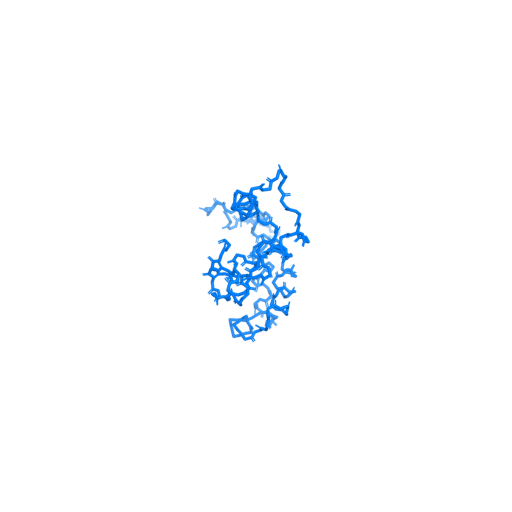33 1.00 97.75 98 GLU A O 1
ATOM 749 N N . LEU A 1 99 ? -8.607 11.985 13.635 1.00 98.19 99 LEU A N 1
ATOM 750 C CA . LEU A 1 99 ? -8.214 10.970 12.668 1.00 98.19 99 LEU A CA 1
ATOM 751 C C . LEU A 1 99 ? -7.115 10.077 13.283 1.00 98.19 99 LEU A C 1
ATOM 753 O O . LEU A 1 99 ? -6.030 10.588 13.586 1.00 98.19 99 LEU A O 1
ATOM 757 N N . PRO A 1 100 ? -7.336 8.757 13.433 1.00 97.88 100 PRO A N 1
ATOM 758 C CA . PRO A 1 100 ? -6.386 7.879 14.108 1.00 97.88 100 PRO A CA 1
ATOM 759 C C . PRO A 1 100 ? -5.037 7.878 13.388 1.00 97.88 100 PRO A C 1
ATOM 761 O O . PRO A 1 100 ? -4.972 7.847 12.155 1.00 97.88 100 PRO A O 1
ATOM 764 N N . LYS A 1 101 ? -3.942 7.949 14.149 1.00 97.38 101 LYS A N 1
ATOM 765 C CA . LYS A 1 101 ? -2.569 7.834 13.618 1.00 97.38 101 LYS A CA 1
ATOM 766 C C . LYS A 1 101 ? -2.254 6.373 13.257 1.00 97.38 101 LYS A C 1
ATOM 768 O O . LYS A 1 101 ? -2.917 5.488 13.789 1.00 97.38 101 LYS A O 1
ATOM 773 N N . PRO A 1 102 ? -1.222 6.090 12.436 1.00 95.69 102 PRO A N 1
ATOM 774 C CA . PRO A 1 102 ? -0.892 4.719 12.037 1.00 95.69 102 PRO A CA 1
ATOM 775 C C . PRO A 1 102 ? -0.757 3.728 13.202 1.00 95.69 102 PRO A C 1
ATOM 777 O O . PRO A 1 102 ? -1.381 2.678 13.182 1.00 95.69 102 PRO A O 1
ATOM 780 N N . LEU A 1 103 ? -0.049 4.092 14.276 1.00 96.81 103 LEU A N 1
ATOM 781 C CA . LEU A 1 103 ? 0.090 3.212 15.445 1.00 96.81 103 LEU A CA 1
ATOM 782 C C . LEU A 1 103 ? -1.253 2.926 16.141 1.00 96.81 103 LEU A C 1
ATOM 784 O O . LEU A 1 103 ? -1.499 1.821 16.609 1.00 96.81 103 LEU A O 1
ATOM 788 N N . GLN A 1 104 ? -2.136 3.923 16.190 1.00 97.56 104 GLN A N 1
ATOM 789 C CA . GLN A 1 104 ? -3.468 3.769 16.764 1.00 97.56 104 GLN A CA 1
ATOM 790 C C . GLN A 1 104 ? -4.369 2.914 15.862 1.00 97.56 104 GLN A C 1
ATOM 792 O O . GLN A 1 104 ? -5.179 2.146 16.373 1.00 97.56 104 GLN A O 1
ATOM 797 N N . MET A 1 105 ? -4.216 3.020 14.536 1.00 97.62 105 MET A N 1
ATOM 798 C CA . MET A 1 105 ? -4.897 2.145 13.578 1.00 97.62 105 MET A CA 1
ATOM 799 C C . MET A 1 105 ? -4.551 0.679 13.839 1.00 97.62 105 MET A C 1
ATOM 801 O O . MET A 1 105 ? -5.472 -0.122 13.970 1.00 97.62 105 MET A O 1
ATOM 805 N N . GLU A 1 106 ? -3.262 0.350 13.984 1.00 96.88 106 GLU A N 1
ATOM 806 C CA . GLU A 1 106 ? -2.812 -1.018 14.296 1.00 96.88 106 GLU A CA 1
ATOM 807 C C . GLU A 1 106 ? -3.462 -1.540 15.583 1.00 96.88 106 GLU A C 1
ATOM 809 O O . GLU A 1 106 ? -4.049 -2.616 15.596 1.00 96.88 106 GLU A O 1
ATOM 814 N N . GLN A 1 107 ? -3.456 -0.737 16.652 1.00 97.81 107 GLN A N 1
ATOM 815 C CA . GLN A 1 107 ? -4.049 -1.125 17.937 1.00 97.81 107 GLN A CA 1
ATOM 816 C C . GLN A 1 107 ? -5.567 -1.352 17.856 1.00 97.81 107 GLN A C 1
ATOM 818 O O . GLN A 1 107 ? -6.081 -2.321 18.412 1.00 97.81 107 GLN A O 1
ATOM 823 N N . ILE A 1 108 ? -6.299 -0.461 17.181 1.00 97.31 108 ILE A N 1
ATOM 824 C CA . ILE A 1 108 ? -7.764 -0.544 17.067 1.00 97.31 108 ILE A CA 1
ATOM 825 C C . ILE A 1 108 ? -8.185 -1.724 16.184 1.00 97.31 108 ILE A C 1
ATOM 827 O O . ILE A 1 108 ? -9.179 -2.396 16.480 1.00 97.31 108 ILE A O 1
ATOM 831 N N . CYS A 1 109 ? -7.443 -1.962 15.103 1.00 97.81 109 CYS A N 1
ATOM 832 C CA . CYS A 1 109 ? -7.779 -2.952 14.083 1.00 97.81 109 CYS A CA 1
ATOM 833 C C . CYS A 1 109 ? -7.145 -4.324 14.346 1.00 97.81 109 CYS A C 1
ATOM 835 O O . CYS A 1 109 ? -7.361 -5.242 13.561 1.00 97.81 109 CYS A O 1
ATOM 837 N N . GLU A 1 110 ? -6.420 -4.511 15.451 1.00 97.69 110 GLU A N 1
ATOM 838 C CA . GLU A 1 110 ? -5.838 -5.811 15.812 1.00 97.69 110 GLU A CA 1
ATOM 839 C C . GLU A 1 110 ? -6.909 -6.909 15.903 1.00 97.69 110 GLU A C 1
ATOM 841 O O . GLU A 1 110 ? -6.732 -8.020 15.409 1.00 97.69 110 GLU A O 1
ATOM 846 N N . LYS A 1 111 ? -8.096 -6.568 16.419 1.00 96.69 111 LYS A N 1
ATOM 847 C CA . LYS A 1 111 ? -9.250 -7.481 16.486 1.00 96.69 111 LYS A CA 1
ATOM 848 C C . LYS A 1 111 ? -9.863 -7.848 15.127 1.00 96.69 111 LYS A C 1
ATOM 850 O O . LYS A 1 111 ? -10.788 -8.652 15.091 1.00 96.69 111 LYS A O 1
ATOM 855 N N . TRP A 1 112 ? -9.430 -7.221 14.032 1.00 97.62 112 TRP A N 1
ATOM 856 C CA . TRP A 1 112 ? -9.865 -7.578 12.678 1.00 97.62 112 TRP A CA 1
ATOM 857 C C . TRP A 1 112 ? -9.011 -8.690 12.076 1.00 97.62 112 TRP A C 1
ATOM 859 O O . TRP A 1 112 ? -9.376 -9.229 11.033 1.00 97.62 112 TRP A O 1
ATOM 869 N N . ARG A 1 113 ? -7.887 -9.052 12.706 1.00 97.62 113 ARG A N 1
ATOM 870 C CA . ARG A 1 113 ? -7.095 -10.199 12.267 1.00 97.62 113 ARG A CA 1
ATOM 871 C C . ARG A 1 113 ? -7.922 -11.494 12.307 1.00 97.62 113 ARG A C 1
ATOM 873 O O . ARG A 1 113 ? -8.760 -11.657 13.197 1.00 97.62 113 ARG A O 1
ATOM 880 N N . PRO A 1 114 ? -7.670 -12.431 11.377 1.00 97.19 114 PRO A N 1
ATOM 881 C CA . PRO A 1 114 ? -6.686 -12.367 10.287 1.00 97.19 114 PRO A CA 1
ATOM 882 C C . PRO A 1 114 ? -7.252 -11.754 8.984 1.00 97.19 114 PRO A C 1
ATOM 884 O O . PRO A 1 114 ? -6.780 -12.075 7.899 1.00 97.19 114 PRO A O 1
ATOM 887 N N . PHE A 1 115 ? -8.297 -10.923 9.064 1.00 97.94 115 PHE A N 1
ATOM 888 C CA . PHE A 1 115 ? -9.066 -10.422 7.917 1.00 97.94 115 PHE A CA 1
ATOM 889 C C . PHE A 1 115 ? -9.103 -8.887 7.837 1.00 97.94 115 PHE A C 1
ATOM 891 O O . PHE A 1 115 ? -10.124 -8.302 7.462 1.00 97.94 115 PHE A O 1
ATOM 898 N N . ARG A 1 116 ? -8.002 -8.205 8.188 1.00 98.06 116 ARG A N 1
ATOM 899 C CA . ARG A 1 116 ? -7.932 -6.729 8.171 1.00 98.06 116 ARG A CA 1
ATOM 900 C C . ARG A 1 116 ? -8.288 -6.114 6.812 1.00 98.06 116 ARG A C 1
ATOM 902 O O . ARG A 1 116 ? -8.901 -5.049 6.801 1.00 98.06 116 ARG A O 1
ATOM 909 N N . SER A 1 117 ? -8.025 -6.803 5.700 1.00 98.19 117 SER A N 1
ATOM 910 C CA . SER A 1 117 ? -8.388 -6.332 4.355 1.00 98.19 117 SER A CA 1
ATOM 911 C C . SER A 1 117 ? -9.898 -6.252 4.133 1.00 98.19 117 SER A C 1
ATOM 913 O O . SER A 1 117 ? -10.351 -5.430 3.349 1.00 98.19 117 SER A O 1
ATOM 915 N N . VAL A 1 118 ? -10.685 -7.094 4.813 1.00 96.50 118 VAL A N 1
ATOM 916 C CA . VAL A 1 118 ? -12.156 -7.117 4.692 1.00 96.50 118 VAL A CA 1
ATOM 917 C C . VAL A 1 118 ? -12.796 -5.975 5.482 1.00 96.50 118 VAL A C 1
ATOM 919 O O . VAL A 1 118 ? -13.845 -5.469 5.097 1.00 96.50 118 VAL A O 1
ATOM 922 N N . GLY A 1 119 ? -12.184 -5.587 6.604 1.00 91.75 119 GLY A N 1
ATOM 923 C CA . GLY A 1 119 ? -12.667 -4.487 7.444 1.00 91.75 119 GLY A CA 1
ATOM 924 C C . GLY A 1 119 ? -12.213 -3.095 6.996 1.00 91.75 119 GLY A C 1
ATOM 925 O O . GLY A 1 119 ? -12.704 -2.110 7.550 1.00 91.75 119 GLY A O 1
ATOM 926 N N . SER A 1 120 ? -11.266 -3.024 6.055 1.00 89.19 120 SER A N 1
ATOM 927 C CA . SER A 1 120 ? -10.640 -1.782 5.582 1.00 89.19 120 SER A CA 1
ATOM 928 C C . SER A 1 120 ? -11.447 -1.086 4.493 1.00 89.19 120 SER A C 1
ATOM 930 O O . SER A 1 120 ? -11.995 -1.781 3.613 1.00 89.19 120 SER A O 1
#

Foldseek 3Di:
DDDDDPPPPPPCPVPPQDPQNVQLVVQVVVCVVVVVDDPVCLQPDDLVVNQVSQCVRRPRHNQNSLVCCCPVNVQQAGANQVDPVLQVVLCVVVVPPDRDHSVRSCVSCVVVPPGNSVSD

Radius of gyration: 19.51 Å; chains: 1; bounding box: 44×32×62 Å

Secondary structure (DSSP, 8-state):
----------TTTTTT--HHHHHHHHHHHHHHHTTSS-HHHHHHS-HHHHHHHHHTSTT--HHHHHHHHHHTS--TT---TT-HHHHHHHHHHTT-SSPPPHHHHHHHHGGGTT-HHHH-

pLDDT: mean 90.83, std 16.84, range [35.31, 98.5]